Protein AF-A0A0H3CWG8-F1 (afdb_monomer_lite)

InterPro domains:
  IPR021214 Protein of unknown function DUF2568 [PF10823] (5-92)

Organism: Amycolatopsis mediterranei (strain U-32) (NCBI:txid749927)

Secondary structure (DSSP, 8-state):
-HHHHHHHHHHHHHHHHHHHHTTSSSHHHHHHHHHHHHHHHHHHHHHHHTSTT-TTPPPTTHHHHHHHHHHHHHHHHHHHTT-HHHHHHHHHHHHHHHHHHHHHHH--

Radius of gyration: 14.35 Å; chains: 1; bounding box: 36×25×41 Å

pLDDT: mean 94.23, std 7.75, range [48.66, 98.69]

Structure (mmCIF, N/CA/C/O backbone):
data_AF-A0A0H3CWG8-F1
#
_entry.id   AF-A0A0H3CWG8-F1
#
loop_
_atom_site.group_PDB
_atom_site.id
_atom_site.type_symbol
_atom_site.label_atom_id
_atom_site.label_alt_id
_atom_site.label_comp_id
_atom_site.label_asym_id
_atom_site.label_entity_id
_atom_site.label_seq_id
_atom_site.pdbx_PDB_ins_code
_atom_site.Cartn_x
_atom_site.Cartn_y
_atom_site.Cartn_z
_atom_site.occupancy
_atom_site.B_iso_or_equiv
_atom_site.auth_seq_id
_atom_site.auth_comp_id
_atom_site.auth_asym_id
_atom_site.auth_atom_id
_atom_site.pdbx_PDB_model_num
ATOM 1 N N . MET A 1 1 ? -7.527 -15.692 13.634 1.00 77.19 1 MET A N 1
ATOM 2 C CA . MET A 1 1 ? -7.769 -15.702 12.173 1.00 77.19 1 MET A CA 1
ATOM 3 C C . MET A 1 1 ? -7.678 -14.306 11.563 1.00 77.19 1 MET A C 1
ATOM 5 O O . MET A 1 1 ? -6.804 -14.102 10.736 1.00 77.19 1 MET A O 1
ATOM 9 N N . VAL A 1 2 ? -8.475 -13.321 12.000 1.00 86.56 2 VAL A N 1
ATOM 10 C CA . VAL A 1 2 ? -8.479 -11.959 11.407 1.00 86.56 2 VAL A CA 1
ATOM 11 C C . VAL A 1 2 ? -7.092 -11.291 11.379 1.00 86.56 2 VAL A C 1
ATOM 13 O O . VAL A 1 2 ? -6.700 -10.742 10.356 1.00 86.56 2 VAL A O 1
ATOM 16 N N . LEU A 1 3 ? -6.310 -11.396 12.459 1.00 87.25 3 LEU A N 1
ATOM 17 C CA . LEU A 1 3 ? -4.937 -10.865 12.522 1.00 87.25 3 LEU A CA 1
ATOM 18 C C . LEU A 1 3 ? -3.987 -11.513 11.502 1.00 87.25 3 LEU A C 1
ATOM 20 O O . LEU A 1 3 ? -3.144 -10.829 10.933 1.00 87.25 3 LEU A O 1
ATOM 24 N N . THR A 1 4 ? -4.137 -12.814 11.248 1.00 91.44 4 THR A N 1
ATOM 25 C CA . THR A 1 4 ? -3.345 -13.530 10.241 1.00 91.44 4 THR A CA 1
ATOM 26 C C . THR A 1 4 ? -3.658 -13.000 8.849 1.00 91.44 4 THR A C 1
ATOM 28 O O . THR A 1 4 ? -2.743 -12.679 8.102 1.00 91.44 4 THR A O 1
ATOM 31 N N . VAL A 1 5 ? -4.945 -12.838 8.522 1.00 92.62 5 VAL A N 1
ATOM 32 C CA . VAL A 1 5 ? -5.362 -12.268 7.232 1.00 92.62 5 VAL A CA 1
ATOM 33 C C . VAL A 1 5 ? -4.855 -10.834 7.096 1.00 92.62 5 VAL A C 1
ATOM 35 O O . VAL A 1 5 ? -4.313 -10.486 6.054 1.00 92.62 5 VAL A O 1
ATOM 38 N N . ARG A 1 6 ? -4.934 -10.032 8.166 1.00 91.56 6 ARG A N 1
ATOM 39 C CA . ARG A 1 6 ? -4.382 -8.672 8.190 1.00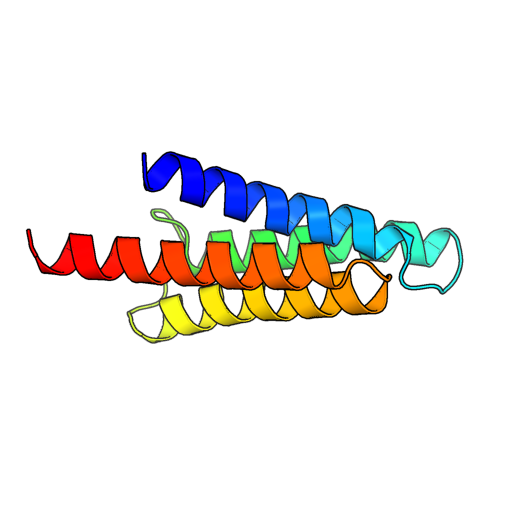 91.56 6 ARG A CA 1
ATOM 40 C C . ARG A 1 6 ? -2.896 -8.663 7.843 1.00 91.56 6 ARG A C 1
ATOM 42 O O . ARG A 1 6 ? -2.488 -7.946 6.934 1.00 91.56 6 ARG A O 1
ATOM 49 N N . PHE A 1 7 ? -2.108 -9.497 8.512 1.00 93.00 7 PHE A N 1
ATOM 50 C CA . PHE A 1 7 ? -0.680 -9.612 8.237 1.00 93.00 7 PHE A CA 1
ATOM 51 C C . PHE A 1 7 ? -0.401 -10.042 6.789 1.00 93.00 7 PHE A C 1
ATOM 53 O O . PHE A 1 7 ? 0.444 -9.452 6.122 1.00 93.00 7 PHE A O 1
ATOM 60 N N . LEU A 1 8 ? -1.147 -11.022 6.270 1.00 96.88 8 LEU A N 1
ATOM 61 C CA . LEU A 1 8 ? -1.006 -11.463 4.882 1.00 96.88 8 LEU A CA 1
ATOM 62 C C . LEU A 1 8 ? -1.346 -10.347 3.886 1.00 96.88 8 LEU A C 1
ATOM 64 O O . LEU A 1 8 ? -0.644 -10.201 2.890 1.00 96.88 8 LEU A O 1
ATOM 68 N N . THR A 1 9 ? -2.370 -9.531 4.156 1.00 96.62 9 THR A N 1
ATOM 69 C CA . THR A 1 9 ? -2.701 -8.379 3.303 1.00 96.62 9 THR A CA 1
ATOM 70 C C . THR A 1 9 ? -1.640 -7.282 3.368 1.00 96.62 9 THR A C 1
ATOM 72 O O . THR A 1 9 ? -1.322 -6.701 2.337 1.00 96.62 9 THR A O 1
ATOM 75 N N . GLU A 1 10 ? -1.038 -7.032 4.536 1.00 96.50 10 GLU A N 1
ATOM 76 C CA . GLU A 1 10 ? 0.087 -6.095 4.680 1.00 96.50 10 GLU A CA 1
ATOM 77 C C . GLU A 1 10 ? 1.309 -6.581 3.881 1.00 96.50 10 GLU A C 1
ATOM 79 O O . GLU A 1 10 ? 1.912 -5.816 3.128 1.00 96.50 10 GLU A O 1
ATOM 84 N N . LEU A 1 11 ? 1.634 -7.875 3.967 1.00 97.56 11 LEU A N 1
ATOM 85 C CA . LEU A 1 11 ? 2.725 -8.470 3.197 1.00 97.56 11 LEU A CA 1
ATOM 86 C C . LEU A 1 11 ? 2.449 -8.439 1.688 1.00 97.56 11 LEU A C 1
ATOM 88 O O . LEU A 1 11 ? 3.338 -8.102 0.908 1.00 97.56 11 LEU A O 1
ATOM 92 N N . ALA A 1 12 ? 1.221 -8.756 1.274 1.00 98.12 12 ALA A N 1
ATOM 93 C CA . ALA A 1 12 ? 0.805 -8.701 -0.123 1.00 98.12 12 ALA A CA 1
ATOM 94 C C . ALA A 1 12 ? 0.818 -7.270 -0.674 1.00 98.12 12 ALA A C 1
ATOM 96 O O . ALA A 1 12 ? 1.171 -7.075 -1.834 1.00 98.12 12 ALA A O 1
ATOM 97 N N . LEU A 1 13 ? 0.499 -6.268 0.151 1.00 98.44 13 LEU A N 1
ATOM 98 C CA . LEU A 1 13 ? 0.640 -4.860 -0.207 1.00 98.44 13 LEU A CA 1
ATOM 99 C C . LEU A 1 13 ? 2.097 -4.514 -0.517 1.00 98.44 13 LEU A C 1
ATOM 101 O O . LEU A 1 13 ? 2.391 -3.998 -1.594 1.00 98.44 13 LEU A O 1
ATOM 105 N N . LEU A 1 14 ? 3.017 -4.841 0.391 1.00 98.50 14 LEU A N 1
ATOM 106 C CA . LEU A 1 14 ? 4.436 -4.526 0.213 1.00 98.50 14 LEU A CA 1
ATOM 107 C C . LEU A 1 14 ? 5.051 -5.308 -0.955 1.00 98.50 14 LEU A C 1
ATOM 109 O O . LEU A 1 14 ? 5.715 -4.726 -1.810 1.00 98.50 14 LEU A O 1
ATOM 113 N N . GLY A 1 15 ? 4.790 -6.614 -1.033 1.00 98.25 15 GLY A N 1
ATOM 114 C CA . GLY A 1 15 ? 5.267 -7.455 -2.131 1.00 98.25 15 GLY A CA 1
ATOM 115 C C . GLY A 1 15 ? 4.666 -7.055 -3.480 1.00 98.25 15 GLY A C 1
ATOM 116 O O . GLY A 1 15 ? 5.374 -7.021 -4.484 1.00 98.25 15 GLY A O 1
ATOM 117 N N . GLY A 1 16 ? 3.383 -6.687 -3.499 1.00 98.25 16 GLY A N 1
ATOM 118 C CA . GLY A 1 16 ? 2.690 -6.196 -4.685 1.00 98.25 16 GLY A CA 1
ATOM 119 C C . GLY A 1 16 ? 3.312 -4.910 -5.221 1.00 98.25 16 GLY A C 1
ATOM 120 O O . GLY A 1 16 ? 3.608 -4.838 -6.409 1.00 98.25 16 GLY A O 1
ATOM 121 N N . LEU A 1 17 ? 3.582 -3.931 -4.352 1.00 98.50 17 LEU A N 1
ATOM 122 C CA . LEU A 1 17 ? 4.262 -2.689 -4.734 1.00 98.50 17 LEU A CA 1
ATOM 123 C C . LEU A 1 17 ? 5.690 -2.935 -5.235 1.00 98.50 17 LEU A C 1
ATOM 125 O O . LEU A 1 17 ? 6.075 -2.362 -6.251 1.00 98.50 17 LEU A O 1
ATOM 129 N N . ALA A 1 18 ? 6.452 -3.811 -4.572 1.00 98.12 18 ALA A N 1
ATOM 130 C CA . ALA A 1 18 ? 7.805 -4.159 -5.002 1.00 98.12 18 ALA A CA 1
ATOM 131 C C . ALA A 1 18 ? 7.813 -4.778 -6.410 1.00 98.12 18 ALA A C 1
ATOM 133 O O . ALA A 1 18 ? 8.571 -4.361 -7.285 1.00 98.12 18 ALA A O 1
ATOM 134 N N . LEU A 1 19 ? 6.927 -5.749 -6.652 1.00 98.00 19 LEU A N 1
ATOM 135 C CA . LEU A 1 19 ? 6.809 -6.414 -7.948 1.00 98.00 19 LEU A CA 1
ATOM 136 C C . LEU A 1 19 ? 6.277 -5.471 -9.030 1.00 98.00 19 LEU A C 1
ATOM 138 O O . LEU A 1 19 ? 6.810 -5.461 -10.140 1.00 98.00 19 LEU A O 1
ATOM 142 N N . ALA A 1 20 ? 5.258 -4.669 -8.719 1.00 97.75 20 ALA A N 1
ATOM 143 C CA . ALA A 1 20 ? 4.703 -3.708 -9.662 1.00 97.75 20 ALA A CA 1
ATOM 144 C C . ALA A 1 20 ? 5.721 -2.625 -10.038 1.00 97.75 20 ALA A C 1
ATOM 146 O O . ALA A 1 20 ? 5.808 -2.279 -11.212 1.00 97.75 20 ALA A O 1
ATOM 147 N N . GLY A 1 21 ? 6.552 -2.169 -9.093 1.00 97.06 21 GLY A N 1
ATOM 148 C CA . GLY A 1 21 ? 7.626 -1.205 -9.352 1.00 97.06 21 GLY A CA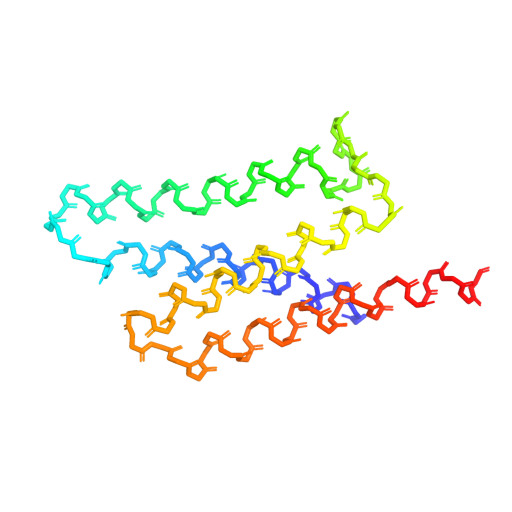 1
ATOM 149 C C . GLY A 1 21 ? 8.584 -1.652 -10.460 1.00 97.06 21 GLY A C 1
ATOM 150 O O . GLY A 1 21 ? 8.991 -0.846 -11.287 1.00 97.06 21 GLY A O 1
ATOM 151 N N . THR A 1 22 ? 8.836 -2.960 -10.594 1.00 96.88 22 THR A N 1
ATOM 152 C CA . THR A 1 22 ? 9.664 -3.488 -11.697 1.00 96.88 22 THR A CA 1
ATOM 153 C C . THR A 1 22 ? 9.024 -3.362 -13.089 1.00 96.88 22 THR A C 1
ATOM 155 O O . THR A 1 22 ? 9.695 -3.585 -14.097 1.00 96.88 22 THR A O 1
ATOM 158 N N . ARG A 1 23 ? 7.726 -3.032 -13.164 1.00 96.31 23 ARG A N 1
ATOM 159 C CA . ARG A 1 23 ? 6.899 -3.051 -14.383 1.00 96.31 23 ARG A CA 1
ATOM 160 C C . ARG A 1 23 ? 6.280 -1.697 -14.748 1.00 96.31 23 ARG A C 1
ATOM 162 O O . ARG A 1 23 ? 5.548 -1.639 -15.731 1.00 96.31 23 ARG A O 1
ATOM 169 N N . LEU A 1 24 ? 6.567 -0.621 -14.009 1.00 91.94 24 LEU A N 1
ATOM 170 C CA . LEU A 1 24 ? 6.003 0.717 -14.267 1.00 91.94 24 LEU A CA 1
ATOM 171 C C . LEU A 1 24 ? 6.591 1.424 -15.505 1.00 91.94 24 LEU A C 1
ATOM 173 O O . LEU A 1 24 ? 6.038 2.421 -15.964 1.00 91.94 24 LEU A O 1
ATOM 177 N N . GLY A 1 25 ? 7.663 0.882 -16.090 1.00 80.50 25 GLY A N 1
ATOM 178 C CA . GLY A 1 25 ? 8.354 1.458 -17.248 1.00 80.50 25 GLY A CA 1
ATOM 179 C C . GLY A 1 25 ? 9.571 2.300 -16.847 1.00 80.50 25 GLY A C 1
ATOM 180 O O . GLY A 1 25 ? 9.912 2.395 -15.677 1.00 80.50 25 GLY A O 1
ATOM 181 N N . GLY A 1 26 ? 10.286 2.872 -17.821 1.00 84.06 26 GLY A N 1
ATOM 182 C CA . GLY A 1 26 ? 11.424 3.772 -17.549 1.00 84.06 26 GLY A CA 1
ATOM 183 C C . GLY A 1 26 ? 12.824 3.133 -17.534 1.00 84.06 26 GLY A C 1
ATOM 184 O O . GLY A 1 26 ? 13.816 3.815 -17.287 1.00 84.06 26 GLY A O 1
ATOM 185 N N . GLY A 1 27 ? 12.942 1.842 -17.856 1.00 92.88 27 GLY A N 1
ATOM 186 C CA . GLY A 1 27 ? 14.229 1.137 -17.920 1.00 92.88 27 GLY A CA 1
ATOM 187 C C . GLY A 1 27 ? 14.706 0.595 -16.568 1.00 92.88 27 GLY A C 1
ATOM 188 O O . GLY A 1 27 ? 14.054 0.760 -15.542 1.00 92.88 27 GLY A O 1
ATOM 189 N N . VAL A 1 28 ? 15.853 -0.095 -16.567 1.00 95.12 28 VAL A N 1
ATOM 190 C CA . VAL A 1 28 ? 16.308 -0.912 -15.420 1.00 95.12 28 VAL A CA 1
ATOM 191 C C . VAL A 1 28 ? 16.556 -0.082 -14.157 1.00 95.12 28 VAL A C 1
ATOM 193 O O . VAL A 1 28 ? 16.180 -0.504 -13.069 1.00 95.12 28 VAL A O 1
ATOM 196 N N . ALA A 1 29 ? 17.159 1.103 -14.286 1.00 96.06 29 ALA A N 1
ATOM 197 C CA . ALA A 1 29 ? 17.449 1.954 -13.133 1.00 96.06 29 ALA A CA 1
ATOM 198 C C . ALA A 1 29 ? 16.166 2.432 -12.434 1.00 96.06 29 ALA A C 1
ATOM 200 O O . ALA A 1 29 ? 16.061 2.316 -11.215 1.00 96.06 29 ALA A O 1
ATOM 201 N N . LEU A 1 30 ? 15.175 2.909 -13.198 1.00 95.88 30 LEU A N 1
ATOM 202 C CA . LEU A 1 30 ? 13.886 3.335 -12.644 1.00 95.88 30 LEU A CA 1
ATOM 203 C C . LEU A 1 30 ? 13.108 2.155 -12.055 1.00 95.88 30 LEU A C 1
ATOM 205 O O . LEU A 1 30 ? 12.593 2.273 -10.950 1.00 95.88 30 LEU A O 1
ATOM 209 N N . ALA A 1 31 ? 13.144 0.987 -12.701 1.00 96.19 31 ALA A N 1
ATOM 210 C CA . ALA A 1 31 ? 12.532 -0.228 -12.165 1.00 96.19 31 ALA A CA 1
ATOM 211 C C . ALA A 1 31 ? 13.090 -0.618 -10.782 1.00 96.19 31 ALA A C 1
ATOM 213 O O . ALA A 1 31 ? 12.329 -1.019 -9.903 1.00 96.19 31 ALA A O 1
ATOM 214 N N . ILE A 1 32 ? 14.407 -0.486 -10.566 1.00 97.12 32 ILE A N 1
ATOM 215 C CA . ILE A 1 32 ? 15.035 -0.736 -9.256 1.00 97.12 32 ILE A CA 1
ATOM 216 C C . ILE A 1 32 ? 14.582 0.313 -8.236 1.00 97.12 32 ILE A C 1
ATOM 218 O O . ILE A 1 32 ? 14.234 -0.042 -7.110 1.00 97.12 32 ILE A O 1
ATOM 222 N N . VAL A 1 33 ? 14.583 1.592 -8.624 1.00 97.62 33 VAL A N 1
ATOM 223 C CA . VAL A 1 33 ? 14.148 2.687 -7.748 1.00 97.62 33 VAL A CA 1
ATOM 224 C C . VAL A 1 33 ? 12.700 2.477 -7.312 1.00 97.62 33 VAL A C 1
ATOM 226 O O . VAL A 1 33 ? 12.443 2.473 -6.112 1.00 97.62 33 VAL A O 1
ATOM 229 N N . ASP A 1 34 ? 11.775 2.225 -8.236 1.00 97.19 34 ASP A N 1
ATOM 230 C CA . ASP A 1 34 ? 10.351 2.058 -7.934 1.00 97.19 34 ASP A CA 1
ATOM 231 C C . ASP A 1 34 ? 10.076 0.803 -7.095 1.00 97.19 34 ASP A C 1
ATOM 233 O O . ASP A 1 34 ? 9.312 0.858 -6.126 1.00 97.19 34 ASP A O 1
ATOM 237 N N . ALA A 1 35 ? 10.745 -0.314 -7.405 1.00 97.19 35 ALA A N 1
ATOM 238 C CA . ALA A 1 35 ? 10.615 -1.568 -6.662 1.00 97.19 35 ALA A CA 1
ATOM 239 C C . ALA A 1 35 ? 11.066 -1.461 -5.196 1.00 97.19 35 ALA A C 1
ATOM 241 O O . ALA A 1 35 ? 10.619 -2.247 -4.361 1.00 97.19 35 ALA A O 1
ATOM 242 N N . VAL A 1 36 ? 11.928 -0.496 -4.865 1.00 98.12 36 VAL A N 1
ATOM 243 C CA . VAL A 1 36 ? 12.357 -0.222 -3.486 1.00 98.12 36 VAL A CA 1
ATOM 244 C C . VAL A 1 36 ? 11.536 0.908 -2.872 1.00 98.12 36 VAL A C 1
ATOM 246 O O . VAL A 1 36 ? 11.025 0.776 -1.761 1.00 98.12 36 VAL A O 1
ATOM 249 N N . LEU A 1 37 ? 11.390 2.022 -3.584 1.00 97.94 37 LEU A N 1
ATOM 250 C CA . LEU A 1 37 ? 10.801 3.247 -3.060 1.00 97.94 37 LEU A CA 1
ATOM 251 C C . LEU A 1 37 ? 9.325 3.066 -2.702 1.00 97.94 37 LEU A C 1
ATOM 253 O O . LEU A 1 37 ? 8.914 3.503 -1.629 1.00 97.94 37 LEU A O 1
ATOM 257 N N . LEU A 1 38 ? 8.541 2.393 -3.550 1.00 97.88 38 LEU A N 1
ATOM 258 C CA . LEU A 1 38 ? 7.111 2.180 -3.314 1.00 97.88 38 LEU A CA 1
ATOM 259 C C . LEU A 1 38 ? 6.827 1.379 -2.030 1.00 97.88 38 LEU A C 1
ATOM 261 O O . LEU A 1 38 ? 6.113 1.898 -1.163 1.00 97.88 38 LEU A O 1
ATOM 265 N N . PRO A 1 39 ? 7.371 0.158 -1.836 1.00 98.38 39 PRO A N 1
ATOM 266 C CA . PRO A 1 39 ? 7.130 -0.585 -0.603 1.00 98.38 39 PRO A CA 1
ATOM 267 C C . PRO A 1 39 ? 7.762 0.089 0.618 1.00 98.38 39 PRO A C 1
ATOM 269 O O . PRO A 1 39 ? 7.162 0.057 1.690 1.00 98.38 39 PRO A O 1
ATOM 272 N N . VAL A 1 40 ? 8.926 0.741 0.488 1.00 98.50 40 VAL A N 1
ATOM 273 C CA . VAL A 1 40 ? 9.549 1.464 1.611 1.00 98.50 40 VAL A CA 1
ATOM 274 C C . VAL A 1 40 ? 8.688 2.647 2.048 1.00 98.50 40 VAL A C 1
ATOM 276 O O . VAL A 1 40 ? 8.468 2.821 3.246 1.00 98.50 40 VAL A O 1
ATOM 279 N N . ALA A 1 41 ? 8.152 3.431 1.110 1.00 98.38 41 ALA A N 1
ATOM 280 C CA . ALA A 1 41 ? 7.248 4.533 1.420 1.00 98.38 41 ALA A CA 1
ATOM 281 C C . ALA A 1 41 ? 5.976 4.027 2.115 1.00 98.38 41 ALA A C 1
ATOM 283 O O . ALA A 1 41 ? 5.592 4.557 3.160 1.00 98.38 41 ALA A O 1
ATOM 284 N N . ALA A 1 42 ? 5.363 2.959 1.596 1.00 98.25 42 ALA A N 1
ATOM 285 C CA . ALA A 1 42 ? 4.190 2.350 2.213 1.00 98.25 42 ALA A CA 1
ATOM 286 C C . ALA A 1 42 ? 4.487 1.817 3.626 1.00 98.25 42 ALA A C 1
ATOM 288 O O . ALA A 1 42 ? 3.748 2.120 4.565 1.00 98.25 42 ALA A O 1
ATOM 289 N N . ALA A 1 43 ? 5.595 1.092 3.807 1.00 97.75 43 ALA A N 1
ATOM 290 C CA . ALA A 1 43 ? 6.023 0.573 5.104 1.00 97.75 43 ALA A CA 1
ATOM 291 C C . ALA A 1 43 ? 6.339 1.696 6.103 1.00 97.75 43 ALA A C 1
ATOM 293 O O . ALA A 1 43 ? 5.985 1.591 7.277 1.00 97.75 43 ALA A O 1
ATOM 294 N N . ALA A 1 44 ? 6.962 2.787 5.651 1.00 97.75 44 ALA A N 1
ATOM 295 C CA . ALA A 1 44 ? 7.259 3.945 6.485 1.00 97.75 44 ALA A CA 1
ATOM 296 C C . ALA A 1 44 ? 5.977 4.652 6.942 1.00 97.75 44 ALA A C 1
ATOM 298 O O . ALA A 1 44 ? 5.824 4.919 8.135 1.00 97.75 44 ALA A O 1
ATOM 299 N N . LEU A 1 45 ? 5.032 4.904 6.027 1.00 97.75 45 LEU A N 1
ATOM 300 C CA . LEU A 1 45 ? 3.726 5.479 6.361 1.00 97.75 45 LEU A CA 1
ATOM 301 C C . LEU A 1 45 ? 2.971 4.583 7.352 1.00 97.75 45 LEU A C 1
ATOM 303 O O . LEU A 1 45 ? 2.479 5.059 8.376 1.00 97.75 45 LEU A O 1
ATOM 307 N N . TRP A 1 46 ? 2.948 3.274 7.103 1.00 96.44 46 TRP A N 1
ATOM 308 C CA . TRP A 1 46 ? 2.298 2.312 7.987 1.00 96.44 46 TRP A 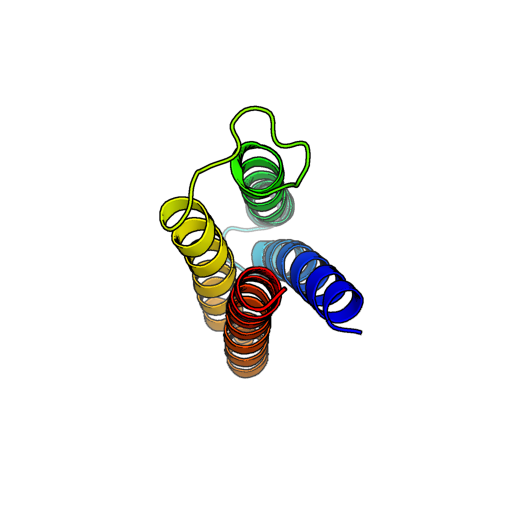CA 1
ATOM 309 C C . TRP A 1 46 ? 2.955 2.266 9.373 1.00 96.44 46 TRP A C 1
ATOM 311 O O . TRP A 1 46 ? 2.286 2.388 10.402 1.00 96.44 46 TRP A O 1
ATOM 321 N N . GLY A 1 47 ? 4.280 2.136 9.425 1.00 96.00 47 GLY A N 1
ATOM 322 C CA . GLY A 1 47 ? 5.049 2.063 10.665 1.00 96.00 47 GLY A CA 1
ATOM 323 C C . GLY A 1 47 ? 4.983 3.347 11.493 1.00 96.00 47 GLY A C 1
ATOM 324 O O . GLY A 1 47 ? 4.975 3.288 12.723 1.00 96.00 47 GLY A O 1
ATOM 325 N N . LEU A 1 48 ? 4.899 4.508 10.839 1.00 97.00 48 LEU A N 1
ATOM 326 C CA . LEU A 1 48 ? 4.874 5.803 11.513 1.00 97.00 48 LEU A CA 1
ATOM 327 C C . LEU A 1 48 ? 3.495 6.172 12.067 1.00 97.00 48 LEU A C 1
ATOM 329 O O . LEU A 1 48 ? 3.438 6.821 13.116 1.00 97.00 48 LEU A O 1
ATOM 333 N N . PHE A 1 49 ? 2.419 5.763 11.386 1.00 97.38 49 PHE A N 1
ATOM 334 C CA . PHE A 1 49 ? 1.063 6.261 11.641 1.00 97.38 49 PHE A CA 1
ATOM 335 C C . PHE A 1 49 ? 0.034 5.180 12.008 1.00 97.38 49 PHE A C 1
ATOM 337 O O . PHE A 1 49 ? -0.940 5.485 12.698 1.00 97.38 49 PHE A O 1
ATOM 344 N N . VAL A 1 50 ? 0.225 3.926 11.585 1.00 94.44 50 VAL A N 1
ATOM 345 C CA . VAL A 1 50 ? -0.780 2.852 11.721 1.00 94.44 50 VAL A CA 1
ATOM 346 C C . VAL A 1 50 ? -0.395 1.819 12.782 1.00 94.44 50 VAL A C 1
ATOM 348 O O . VAL A 1 50 ? -1.247 1.411 13.579 1.00 94.44 50 VAL A O 1
ATOM 351 N N . ALA A 1 51 ? 0.875 1.403 12.811 1.00 91.25 51 ALA A N 1
ATOM 352 C CA . ALA A 1 51 ? 1.352 0.303 13.647 1.00 91.25 51 ALA A CA 1
ATOM 353 C C . ALA A 1 51 ? 1.008 0.481 15.147 1.00 91.25 51 ALA A C 1
ATOM 355 O O . ALA A 1 51 ? 0.947 1.606 15.646 1.00 91.25 51 ALA A O 1
ATOM 356 N N . PRO A 1 52 ? 0.840 -0.607 15.928 1.00 85.88 52 PRO A N 1
ATOM 357 C CA . PRO A 1 52 ? 0.516 -0.507 17.357 1.00 85.88 52 PRO A CA 1
ATOM 358 C C . PRO A 1 52 ? 1.534 0.311 18.164 1.00 85.88 52 PRO A C 1
ATOM 360 O O . PRO A 1 52 ? 1.158 1.017 19.092 1.00 85.88 52 PRO A O 1
ATOM 363 N N . ARG A 1 53 ? 2.816 0.240 17.776 1.00 88.56 53 ARG A N 1
ATOM 364 C CA . ARG A 1 53 ? 3.937 0.986 18.375 1.00 88.56 53 ARG A CA 1
ATOM 365 C C . ARG A 1 53 ? 4.368 2.199 17.538 1.00 88.56 53 ARG A C 1
ATOM 367 O O . ARG A 1 53 ? 5.502 2.658 17.653 1.00 88.56 53 ARG A O 1
ATOM 374 N N . ALA A 1 54 ? 3.495 2.682 16.655 1.00 93.06 54 ALA A N 1
ATOM 375 C CA . ALA A 1 54 ? 3.771 3.831 15.808 1.00 93.06 54 ALA A CA 1
ATOM 376 C C . ALA A 1 54 ? 4.088 5.076 16.649 1.00 93.06 54 ALA A C 1
ATOM 378 O O . ALA A 1 54 ? 3.322 5.449 17.537 1.00 93.06 54 ALA A O 1
ATOM 379 N N . ARG A 1 55 ? 5.204 5.752 16.338 1.00 89.88 55 ARG A N 1
ATOM 380 C CA . ARG A 1 55 ? 5.642 6.962 17.062 1.00 89.88 55 ARG A CA 1
ATOM 381 C C . ARG A 1 55 ? 4.643 8.113 16.947 1.00 89.88 55 ARG A C 1
ATOM 383 O O . ARG A 1 55 ? 4.535 8.916 17.864 1.00 89.88 55 ARG A O 1
ATOM 390 N N . ARG A 1 56 ? 3.954 8.213 15.806 1.00 94.69 56 ARG A N 1
ATOM 391 C CA . ARG A 1 56 ? 2.961 9.252 15.505 1.00 94.69 56 ARG A CA 1
ATOM 392 C C . ARG A 1 56 ? 1.623 8.611 15.153 1.00 94.69 56 ARG A C 1
ATOM 394 O O . ARG A 1 56 ? 1.010 8.962 14.154 1.00 94.69 56 ARG A O 1
ATOM 401 N N . ARG A 1 57 ? 1.200 7.618 15.940 1.00 95.69 57 ARG A N 1
ATOM 402 C CA . ARG A 1 57 ? -0.020 6.856 15.661 1.00 95.69 57 ARG A CA 1
ATOM 403 C C . ARG A 1 57 ? -1.222 7.788 15.473 1.00 95.69 57 ARG A C 1
ATOM 405 O O . ARG A 1 57 ? -1.532 8.577 16.362 1.00 95.69 57 ARG A O 1
ATOM 412 N N . LEU A 1 58 ? -1.902 7.675 14.334 1.00 95.06 58 LEU A N 1
ATOM 413 C CA . LEU A 1 58 ? -3.063 8.506 14.024 1.00 95.06 58 LEU A CA 1
ATOM 414 C C . LEU A 1 58 ? -4.296 8.078 14.842 1.00 95.06 58 LEU A C 1
ATOM 416 O O . LEU A 1 58 ? -4.489 6.874 15.087 1.00 95.06 58 LEU A O 1
ATOM 420 N N . PRO A 1 59 ? -5.156 9.037 15.234 1.00 94.56 59 PRO A N 1
ATOM 421 C CA . PRO A 1 59 ? -6.472 8.733 15.778 1.00 94.56 59 PRO A CA 1
ATOM 422 C C . PRO A 1 59 ? -7.405 8.189 14.684 1.00 94.56 59 PRO A C 1
ATOM 424 O O . PRO A 1 59 ? -7.186 8.386 13.486 1.00 94.56 59 PRO A O 1
ATOM 427 N N . GLU A 1 60 ? -8.471 7.502 15.089 1.00 93.06 60 GLU A N 1
ATOM 428 C CA . GLU A 1 60 ? -9.589 7.224 14.179 1.00 93.06 60 GLU A CA 1
ATOM 429 C C . GLU A 1 60 ? -10.398 8.517 13.955 1.00 93.06 60 GLU A C 1
ATOM 431 O O . GLU A 1 60 ? -10.533 9.297 14.898 1.00 93.06 60 GLU A O 1
ATOM 436 N N . PRO A 1 61 ? -10.925 8.783 12.743 1.00 94.12 61 PRO A N 1
ATOM 437 C CA . PRO A 1 61 ? -10.934 7.922 11.552 1.00 94.12 61 PRO A CA 1
ATOM 438 C C . PRO A 1 61 ? -9.708 8.084 10.632 1.00 94.12 61 PRO A C 1
ATOM 440 O O . PRO A 1 61 ? -9.587 7.375 9.636 1.00 94.12 61 PRO A O 1
ATOM 443 N N . ALA A 1 62 ? -8.787 9.005 10.934 1.00 96.50 62 ALA A N 1
ATOM 444 C CA . ALA A 1 62 ? -7.645 9.308 10.063 1.00 96.50 62 ALA A CA 1
ATOM 445 C C . ALA A 1 62 ? -6.751 8.083 9.802 1.00 96.50 62 ALA A C 1
ATOM 447 O O . ALA A 1 62 ? -6.279 7.879 8.684 1.00 96.50 62 ALA A O 1
ATOM 448 N N . ARG A 1 63 ? -6.565 7.224 10.812 1.00 95.06 63 ARG A N 1
ATOM 449 C CA . ARG A 1 63 ? -5.837 5.958 10.654 1.00 95.06 63 ARG A CA 1
ATOM 450 C C . ARG A 1 63 ? -6.493 5.034 9.625 1.00 95.06 63 ARG A C 1
ATOM 452 O O . ARG A 1 63 ? -5.786 4.465 8.799 1.00 95.06 63 ARG A O 1
ATOM 459 N N . PHE A 1 64 ? -7.820 4.898 9.656 1.00 95.69 64 PHE A N 1
ATOM 460 C CA . PHE A 1 64 ? -8.548 4.104 8.665 1.00 95.69 64 PHE A CA 1
ATOM 461 C C . PHE A 1 64 ? -8.399 4.670 7.256 1.00 95.69 64 PHE A C 1
ATOM 463 O O . PHE A 1 64 ? -8.153 3.912 6.325 1.00 95.69 64 PHE A O 1
ATOM 470 N N . LEU A 1 65 ? -8.493 5.993 7.102 1.00 97.69 65 LEU A N 1
ATOM 471 C CA . LEU A 1 65 ? -8.321 6.645 5.802 1.00 97.69 65 LEU A CA 1
ATOM 472 C C . LEU A 1 65 ? -6.930 6.386 5.212 1.00 97.69 65 LEU A C 1
A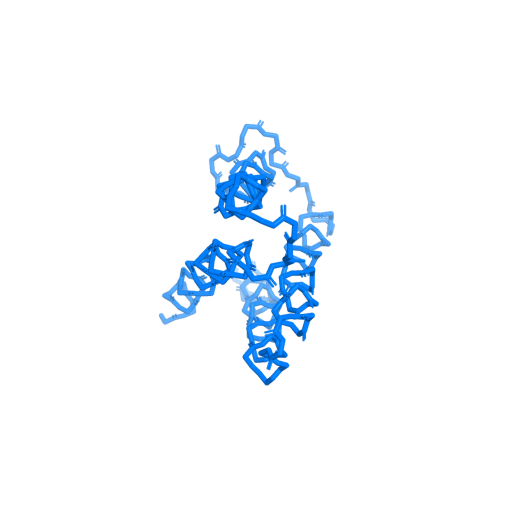TOM 474 O O . LEU A 1 65 ? -6.816 6.162 4.010 1.00 97.69 65 LEU A O 1
ATOM 478 N N . LEU A 1 66 ? -5.884 6.359 6.044 1.00 97.62 66 LEU A N 1
ATOM 479 C CA . LEU A 1 66 ? -4.537 6.013 5.594 1.00 97.62 66 LEU A CA 1
ATOM 480 C C . LEU A 1 66 ? -4.422 4.537 5.187 1.00 97.62 66 LEU A C 1
ATOM 482 O O . LEU A 1 66 ? -3.873 4.248 4.128 1.00 97.62 66 LEU A O 1
ATOM 486 N N . GLU A 1 67 ? -4.951 3.606 5.987 1.00 97.50 67 GLU A N 1
ATOM 487 C CA . GLU A 1 67 ? -4.988 2.179 5.622 1.00 97.50 67 GLU A CA 1
ATOM 488 C C . GLU A 1 67 ? -5.738 1.967 4.298 1.00 97.50 67 GLU A C 1
ATOM 490 O O . GLU A 1 67 ? -5.238 1.292 3.398 1.00 97.50 67 GLU A O 1
ATOM 495 N N . PHE A 1 68 ? -6.901 2.609 4.148 1.00 98.00 68 PHE A N 1
ATOM 496 C CA . PHE A 1 68 ? -7.691 2.599 2.922 1.00 98.00 68 PHE A CA 1
ATOM 497 C C . PHE A 1 68 ? -6.887 3.125 1.734 1.00 98.00 68 PHE A C 1
ATOM 499 O O . PHE A 1 68 ? -6.826 2.466 0.699 1.00 98.00 68 PHE A O 1
ATOM 506 N N . ALA A 1 69 ? -6.241 4.284 1.885 1.00 98.38 69 ALA A N 1
ATOM 507 C CA . ALA A 1 69 ? -5.445 4.890 0.827 1.00 98.38 69 ALA A CA 1
ATOM 508 C C . ALA A 1 69 ? -4.291 3.977 0.394 1.00 98.38 69 ALA A C 1
ATOM 510 O O . ALA A 1 69 ? -4.092 3.783 -0.801 1.00 98.38 69 ALA A O 1
ATOM 511 N N . LEU A 1 70 ? -3.573 3.364 1.340 1.00 98.44 70 LEU A N 1
ATOM 512 C CA . LEU A 1 70 ? -2.463 2.458 1.034 1.00 98.44 70 LEU A CA 1
ATOM 513 C C . LEU A 1 70 ? -2.933 1.234 0.233 1.00 98.44 70 LEU A C 1
ATOM 515 O O . LEU A 1 70 ? -2.320 0.895 -0.782 1.00 98.44 70 LEU A O 1
ATOM 519 N N . PHE A 1 71 ? -4.044 0.604 0.626 1.00 98.56 71 PHE A N 1
ATOM 520 C CA . PHE A 1 71 ? -4.605 -0.528 -0.117 1.00 98.56 71 PHE A CA 1
ATOM 521 C C . PHE A 1 71 ? -5.188 -0.125 -1.475 1.00 98.56 71 PHE A C 1
ATOM 523 O O . PHE A 1 71 ? -4.944 -0.813 -2.466 1.00 98.56 71 PHE A O 1
ATOM 530 N N . ALA A 1 72 ? -5.912 0.994 -1.550 1.00 98.50 72 ALA A N 1
ATOM 531 C CA . ALA A 1 72 ? -6.501 1.486 -2.792 1.00 98.50 72 ALA A CA 1
ATOM 532 C C . ALA A 1 72 ? -5.424 1.871 -3.817 1.00 98.50 72 ALA A C 1
ATOM 534 O O . ALA A 1 72 ? -5.481 1.426 -4.963 1.00 98.50 72 ALA A O 1
ATOM 535 N N . VAL A 1 73 ? -4.404 2.629 -3.398 1.00 98.56 73 VAL A N 1
ATOM 536 C CA . VAL A 1 73 ? -3.263 2.999 -4.252 1.00 98.56 73 VAL A CA 1
ATOM 537 C C . VAL A 1 73 ? -2.528 1.755 -4.732 1.00 98.56 73 VAL A C 1
ATOM 539 O O . VAL A 1 73 ? -2.224 1.653 -5.916 1.00 98.56 73 VAL A O 1
ATOM 542 N N . THR A 1 74 ? -2.302 0.776 -3.855 1.00 98.69 74 THR A N 1
ATOM 543 C CA . THR A 1 74 ? -1.671 -0.487 -4.258 1.00 98.69 74 THR A CA 1
ATOM 544 C C . THR A 1 74 ? -2.507 -1.226 -5.299 1.00 98.69 74 THR A C 1
ATOM 546 O O . THR A 1 74 ? -1.965 -1.689 -6.299 1.00 98.69 74 THR A O 1
ATOM 549 N N . GLY A 1 75 ? -3.830 -1.284 -5.122 1.00 98.56 75 GLY A N 1
ATOM 550 C CA . GLY A 1 75 ? -4.739 -1.857 -6.114 1.00 98.56 75 GLY A CA 1
ATOM 551 C C . GLY A 1 75 ? -4.644 -1.165 -7.477 1.00 98.56 75 GLY A C 1
ATOM 552 O O . GLY A 1 75 ? -4.559 -1.843 -8.500 1.00 98.56 75 GLY A O 1
ATOM 553 N N . VAL A 1 76 ? -4.581 0.171 -7.493 1.00 98.62 76 VAL A N 1
ATOM 554 C CA . VAL A 1 76 ? -4.396 0.965 -8.720 1.00 98.62 76 VAL A CA 1
ATOM 555 C C . VAL A 1 76 ? -3.042 0.677 -9.368 1.00 98.62 76 VAL A C 1
ATOM 557 O O . VAL A 1 76 ? -2.994 0.390 -10.559 1.00 98.62 76 VAL A O 1
ATOM 560 N N . VAL A 1 77 ? -1.951 0.687 -8.600 1.00 98.38 77 VAL A N 1
ATOM 561 C CA . VAL A 1 77 ? -0.599 0.396 -9.107 1.00 98.38 77 VAL A CA 1
ATOM 562 C C . VAL A 1 77 ? -0.530 -1.002 -9.731 1.00 98.38 77 VAL A C 1
ATOM 564 O O . VAL A 1 77 ? 0.010 -1.162 -10.823 1.00 98.38 77 VAL A O 1
ATOM 567 N N . LEU A 1 78 ? -1.138 -2.006 -9.091 1.00 98.56 78 LEU A N 1
ATOM 568 C CA . LEU A 1 78 ? -1.226 -3.364 -9.637 1.00 98.56 78 LEU A CA 1
ATOM 569 C C . LEU A 1 78 ? -2.055 -3.408 -10.930 1.00 98.56 78 LEU A C 1
ATOM 571 O O . LEU A 1 78 ? -1.680 -4.094 -11.880 1.00 98.56 78 LEU A O 1
ATOM 575 N N . ALA A 1 79 ? -3.153 -2.654 -11.004 1.00 98.44 79 ALA A N 1
ATOM 576 C CA . ALA A 1 79 ? -3.956 -2.557 -12.219 1.00 98.44 79 ALA A CA 1
ATOM 577 C C . ALA A 1 79 ? -3.181 -1.918 -13.384 1.00 98.44 79 ALA A C 1
ATOM 579 O O . ALA A 1 79 ? -3.268 -2.417 -14.506 1.00 98.44 79 ALA A O 1
ATOM 580 N N . LEU A 1 80 ? -2.378 -0.880 -13.119 1.00 97.69 80 LEU A N 1
ATOM 581 C CA . LEU A 1 80 ? -1.557 -0.202 -14.132 1.00 97.69 80 LEU A CA 1
ATOM 582 C C . LEU A 1 80 ? -0.519 -1.130 -14.779 1.00 97.69 80 LEU A C 1
ATOM 584 O O . LEU A 1 80 ? -0.194 -0.955 -15.949 1.00 97.69 80 LEU A O 1
ATOM 588 N N . VAL A 1 81 ? -0.044 -2.148 -14.055 1.00 97.62 81 VAL A N 1
ATOM 589 C CA . VAL A 1 81 ? 0.903 -3.153 -14.577 1.00 97.62 81 VAL A CA 1
ATOM 590 C C . VAL A 1 81 ? 0.214 -4.417 -15.117 1.00 97.62 81 VAL A C 1
ATOM 592 O O . VAL A 1 81 ? 0.861 -5.444 -15.334 1.00 97.62 81 VAL A O 1
ATOM 595 N N . GLY A 1 82 ? -1.106 -4.355 -15.336 1.00 97.75 82 GLY A N 1
ATOM 596 C CA . GLY A 1 82 ? -1.908 -5.423 -15.941 1.00 97.75 82 GLY A CA 1
ATOM 597 C C . GLY A 1 82 ? -2.458 -6.462 -14.959 1.00 97.75 82 GLY A C 1
ATOM 598 O O . GLY A 1 82 ? -3.064 -7.445 -15.383 1.00 97.75 82 GLY A O 1
ATOM 599 N N . TRP A 1 83 ? -2.292 -6.273 -13.649 1.00 98.06 83 TRP A N 1
ATOM 600 C CA . TRP A 1 83 ? -2.761 -7.202 -12.611 1.00 98.06 83 TRP A CA 1
ATOM 601 C C . TRP A 1 83 ? -4.073 -6.742 -11.968 1.00 98.06 83 TRP A C 1
ATOM 603 O O . TRP A 1 83 ? -4.222 -6.759 -10.747 1.00 98.06 83 TRP A O 1
ATOM 613 N N . LEU A 1 84 ? -5.04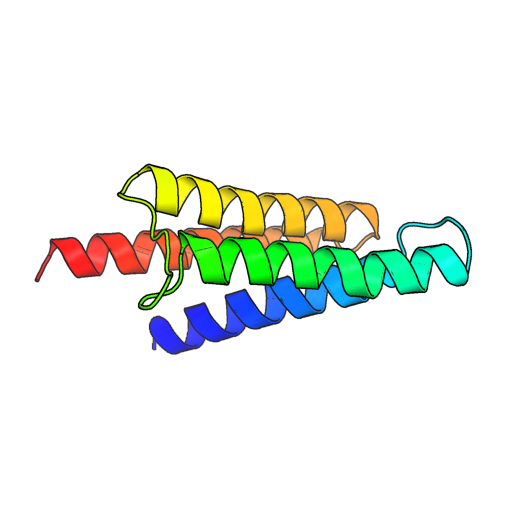7 -6.349 -12.796 1.00 98.31 84 LEU A N 1
ATOM 614 C CA . LEU A 1 84 ? -6.314 -5.753 -12.354 1.00 98.31 84 LEU A CA 1
ATOM 615 C C . LEU A 1 84 ? -7.043 -6.594 -11.295 1.00 98.31 84 LEU A C 1
ATOM 617 O O . LEU A 1 84 ? -7.397 -6.077 -10.239 1.00 98.31 84 LEU A O 1
ATOM 621 N N . VAL A 1 85 ? -7.239 -7.891 -11.552 1.00 98.31 85 VAL A N 1
ATOM 622 C CA . VAL A 1 85 ? -7.975 -8.778 -10.632 1.00 98.31 85 VAL A CA 1
ATOM 623 C C . VAL A 1 85 ? -7.260 -8.883 -9.284 1.00 98.31 85 VAL A C 1
ATOM 625 O O . VAL A 1 85 ? -7.896 -8.755 -8.241 1.00 98.31 85 VAL A O 1
ATOM 628 N N . VAL A 1 86 ? -5.934 -9.049 -9.293 1.00 98.00 86 VAL A N 1
ATOM 629 C CA . VAL A 1 86 ? -5.120 -9.107 -8.068 1.00 98.00 86 VAL A CA 1
ATOM 630 C C . VAL A 1 86 ? -5.211 -7.788 -7.301 1.00 98.00 86 VAL A C 1
ATOM 632 O O . VAL A 1 86 ? -5.398 -7.802 -6.086 1.00 98.00 86 VAL A O 1
ATOM 635 N N . GLY A 1 87 ? -5.140 -6.657 -8.009 1.00 98.25 87 GLY A N 1
ATOM 636 C CA . GLY A 1 87 ? -5.271 -5.325 -7.426 1.00 98.25 87 GLY A CA 1
ATO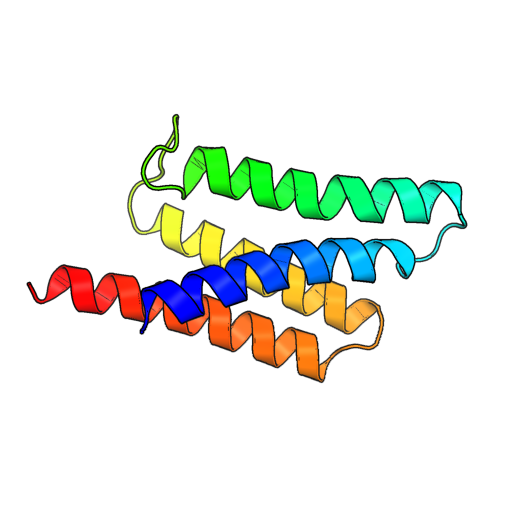M 637 C C . GLY A 1 87 ? -6.614 -5.108 -6.730 1.00 98.25 87 GLY A C 1
ATOM 638 O O . GLY A 1 87 ? -6.638 -4.672 -5.580 1.00 98.25 87 GLY A O 1
ATOM 639 N N . ILE A 1 88 ? -7.723 -5.472 -7.385 1.00 98.44 88 ILE A N 1
ATOM 640 C CA . ILE A 1 88 ? -9.075 -5.384 -6.807 1.00 98.44 88 ILE A CA 1
ATOM 641 C C . ILE A 1 88 ? -9.190 -6.281 -5.573 1.00 98.44 88 ILE A C 1
ATOM 643 O O . ILE A 1 88 ? -9.625 -5.817 -4.520 1.00 98.44 88 ILE A O 1
ATOM 647 N N . VAL A 1 89 ? -8.785 -7.552 -5.682 1.00 98.38 89 VAL A N 1
ATOM 648 C CA . VAL A 1 89 ? -8.879 -8.517 -4.576 1.00 98.38 89 VAL A CA 1
ATOM 649 C C . VAL A 1 89 ? -8.086 -8.033 -3.367 1.00 98.38 89 VAL A C 1
ATOM 651 O O . VAL A 1 89 ? -8.612 -8.041 -2.256 1.00 98.38 89 VAL A O 1
ATOM 654 N N . LEU A 1 90 ? -6.851 -7.568 -3.570 1.00 98.25 90 LEU A N 1
ATOM 655 C CA . LEU A 1 90 ? -6.011 -7.073 -2.486 1.00 98.25 90 LEU A CA 1
ATOM 656 C C . LEU A 1 90 ? -6.598 -5.815 -1.836 1.00 98.25 90 LEU A C 1
ATOM 658 O O . LEU A 1 90 ? -6.644 -5.743 -0.608 1.00 98.25 90 LEU A O 1
ATOM 662 N N . ALA A 1 91 ? -7.071 -4.852 -2.633 1.00 98.31 91 ALA A N 1
ATOM 663 C CA . ALA A 1 91 ? -7.670 -3.631 -2.107 1.00 98.31 91 ALA A CA 1
ATOM 664 C C . ALA A 1 91 ? -8.919 -3.941 -1.268 1.00 98.31 91 ALA A C 1
ATOM 666 O O . ALA A 1 91 ? -9.017 -3.510 -0.119 1.00 98.31 91 ALA A O 1
ATOM 667 N N . VAL A 1 92 ? -9.839 -4.749 -1.803 1.00 98.25 92 VAL A N 1
ATOM 668 C CA . VAL A 1 92 ? -11.080 -5.133 -1.114 1.00 98.25 92 VAL A CA 1
ATOM 669 C C . VAL A 1 92 ? -10.790 -5.948 0.145 1.00 98.25 92 VAL A C 1
ATOM 671 O O . VAL A 1 92 ? -11.351 -5.653 1.199 1.00 98.25 92 VAL A O 1
ATOM 674 N N . ALA A 1 93 ? -9.896 -6.940 0.074 1.00 97.56 93 ALA A N 1
ATOM 675 C CA . ALA A 1 93 ? -9.545 -7.765 1.226 1.00 97.56 93 ALA A CA 1
ATOM 676 C C . ALA A 1 93 ? -8.864 -6.942 2.331 1.00 97.56 93 ALA A C 1
ATOM 678 O O . ALA A 1 93 ? -9.255 -7.037 3.494 1.00 97.56 93 ALA A O 1
ATOM 679 N N . GLY A 1 94 ? -7.885 -6.105 1.976 1.00 96.94 94 GLY A N 1
ATOM 680 C CA . GLY A 1 94 ? -7.167 -5.253 2.923 1.00 96.94 94 GLY A CA 1
ATOM 681 C C . GLY A 1 94 ? -8.083 -4.246 3.619 1.00 96.94 94 GLY A C 1
ATOM 682 O O . GLY A 1 94 ? -8.094 -4.165 4.849 1.00 96.94 94 GLY A O 1
ATOM 683 N N . ILE A 1 95 ? -8.920 -3.542 2.849 1.00 97.19 95 ILE A N 1
ATOM 684 C CA . ILE A 1 95 ? -9.907 -2.593 3.386 1.00 97.19 95 ILE A CA 1
ATOM 685 C C . ILE A 1 95 ? -10.940 -3.323 4.251 1.00 97.19 95 ILE A C 1
ATOM 687 O O . ILE A 1 95 ? -11.222 -2.888 5.365 1.00 97.19 95 ILE A O 1
ATOM 691 N N . GLY A 1 96 ? -11.466 -4.459 3.786 1.00 96.81 96 GLY A N 1
ATOM 692 C CA . GLY A 1 96 ? -12.443 -5.249 4.533 1.00 96.81 96 GLY A CA 1
ATOM 693 C C . GLY A 1 96 ? -11.904 -5.709 5.887 1.00 96.81 96 GLY A C 1
ATOM 694 O O . GLY A 1 96 ? -12.568 -5.548 6.909 1.00 96.81 96 GLY A O 1
ATOM 695 N N . VAL A 1 97 ? -10.665 -6.205 5.935 1.00 95.00 97 VAL A N 1
ATOM 696 C CA . VAL A 1 97 ? -10.015 -6.611 7.191 1.00 95.00 97 VAL A CA 1
ATOM 697 C C . VAL A 1 97 ? -9.732 -5.404 8.095 1.00 95.00 97 VAL A C 1
ATOM 699 O O . VAL A 1 97 ? -9.940 -5.481 9.311 1.00 95.00 97 VAL A O 1
ATOM 702 N N . ALA A 1 98 ? -9.320 -4.268 7.526 1.00 93.12 98 ALA A N 1
ATOM 703 C CA . ALA A 1 98 ? -9.166 -3.014 8.261 1.00 93.12 98 ALA A CA 1
ATOM 704 C C . ALA A 1 98 ? -10.486 -2.567 8.916 1.00 93.12 98 ALA A C 1
ATOM 706 O O . ALA A 1 98 ? -10.487 -2.150 10.076 1.00 93.12 98 ALA A O 1
ATOM 707 N N . THR A 1 99 ? -11.619 -2.707 8.227 1.00 93.88 99 THR A N 1
ATOM 708 C CA . THR A 1 99 ? -12.946 -2.423 8.789 1.00 93.88 99 THR A CA 1
ATOM 709 C C . THR A 1 99 ? -13.330 -3.436 9.869 1.00 93.88 99 THR A C 1
ATOM 711 O O . THR A 1 99 ? -13.695 -3.038 10.974 1.00 93.88 99 THR A O 1
ATOM 714 N N . LEU A 1 100 ? -13.181 -4.738 9.604 1.00 92.38 100 LEU A N 1
ATOM 715 C CA . LEU A 1 100 ? -13.544 -5.805 10.547 1.00 92.38 100 LEU A CA 1
ATOM 716 C C . LEU A 1 100 ? -12.799 -5.687 11.880 1.00 92.38 100 LEU A C 1
ATOM 718 O O . LEU A 1 100 ? -13.403 -5.824 12.941 1.00 92.38 100 LEU A O 1
ATOM 722 N N . THR A 1 101 ? -11.497 -5.386 11.840 1.00 89.38 101 THR A N 1
ATOM 723 C CA . THR A 1 101 ? -10.699 -5.212 13.067 1.00 89.38 101 THR A CA 1
ATOM 724 C C . THR A 1 101 ? -11.135 -4.018 13.914 1.00 89.38 101 THR A C 1
ATOM 726 O O . THR A 1 101 ? -10.888 -4.017 15.116 1.00 89.38 101 THR A O 1
ATOM 729 N N . ARG A 1 102 ? -11.794 -3.018 13.319 1.00 88.25 102 ARG A N 1
ATOM 730 C CA . ARG A 1 102 ? -12.332 -1.859 14.044 1.00 88.25 102 ARG A CA 1
ATOM 731 C C . ARG A 1 102 ? -13.688 -2.145 14.661 1.00 88.25 102 ARG A C 1
ATOM 733 O O . ARG A 1 102 ? -13.907 -1.754 15.800 1.00 88.25 102 ARG A O 1
ATOM 740 N N . VAL A 1 103 ? -14.568 -2.827 13.929 1.00 86.50 103 VAL A N 1
ATOM 741 C CA . VAL A 1 103 ? -15.896 -3.205 14.436 1.00 86.50 103 VAL A CA 1
ATOM 742 C C . VAL A 1 103 ? -15.745 -4.164 15.615 1.00 86.50 103 VAL A C 1
ATOM 744 O O . VAL A 1 103 ? -16.229 -3.870 16.700 1.00 86.50 103 VAL A O 1
ATOM 747 N N . ALA A 1 104 ? -14.933 -5.214 15.462 1.00 82.88 104 ALA A N 1
ATOM 748 C CA . ALA A 1 104 ? -14.680 -6.171 16.539 1.00 82.88 104 ALA A CA 1
ATOM 749 C C . ALA A 1 104 ? -14.040 -5.542 17.793 1.00 82.88 104 ALA A C 1
ATOM 751 O O . ALA A 1 104 ? -14.210 -6.061 18.888 1.00 82.88 104 ALA A O 1
ATOM 752 N N . ALA A 1 105 ? -13.300 -4.436 17.647 1.00 74.62 105 ALA A N 1
ATOM 753 C CA . ALA A 1 105 ? -12.711 -3.712 18.775 1.00 74.62 105 ALA A CA 1
ATOM 754 C C . ALA A 1 105 ? -13.686 -2.741 19.464 1.00 74.62 105 ALA A C 1
ATOM 756 O O . ALA A 1 105 ? -13.357 -2.220 20.524 1.00 74.62 105 ALA A O 1
ATOM 757 N N . LYS A 1 106 ? -14.838 -2.445 18.850 1.00 67.69 106 LYS A N 1
ATOM 758 C CA . LYS A 1 106 ? -15.884 -1.590 19.424 1.00 67.69 106 LYS A CA 1
ATOM 759 C C . LYS A 1 106 ? -16.898 -2.392 20.250 1.00 67.69 106 LYS A C 1
ATOM 761 O O . LYS A 1 106 ? -17.527 -1.819 21.132 1.00 67.69 106 LYS A O 1
ATOM 766 N N . ASP A 1 107 ? -17.035 -3.685 19.957 1.00 58.00 107 ASP A N 1
ATOM 767 C CA . ASP A 1 107 ? -18.045 -4.580 20.541 1.00 58.00 107 ASP A CA 1
ATOM 768 C C . ASP A 1 107 ? -17.556 -5.367 21.780 1.00 58.00 107 ASP A C 1
ATOM 770 O O . ASP A 1 107 ? -18.297 -6.202 22.299 1.00 58.00 107 ASP A O 1
ATOM 774 N N . GLY A 1 108 ? -16.324 -5.134 22.250 1.00 48.66 108 GLY A N 1
ATOM 775 C CA . GLY A 1 108 ? -15.733 -5.768 23.441 1.00 48.66 108 GLY A CA 1
ATOM 776 C C . GLY A 1 108 ? -15.243 -4.746 24.451 1.00 48.66 108 GLY A C 1
ATOM 777 O O . GLY A 1 108 ? -15.301 -5.065 25.657 1.00 48.66 108 GLY A O 1
#

Sequence (108 aa):
MVLTVRFLTELALLGGLALAGTRLGGGVALAIVDAVLLPVAAAALWGLFVAPRARRRLPEPARFLLEFALFAVTGVVLALVGWLVVGIVLAVAGIGVATLTRVAAKDG

Foldseek 3Di:
DLVVLLVVLLVCLLQLQLVLLLQLDDDDVSSNVRSPVLSVVLVCLCQQAPDPPHPNHDDPPVNLVSQLCSLLVSLVSCVSSVNNVSSVCSNCSSSVSSVVVVVVVVVD